Protein AF-A0A6V7I7B5-F1 (afdb_monomer_lite)

Sequence (168 aa):
TMLTEDADHIINFFSKSPLLPCKSATLSQEFPAISNATRYLPEFILEEKCKKCPREKKVKKHKFKYKKRYTLADGAHLALVCPESSMESQVVWRKDSLELKKGTGRSFRKKDKEARVLVDMFSTLYLIDVSSHEEGNYTCFVDDVKMMQVKIRVVSKSRLLTQGNFSN

Foldseek 3Di:
DVVVVVVVVVCVVCVVPVPDDLCDPVCCVPPVPSNVVSVPPDDDDDDDDDPDDDPPPPPPPQDAQAEEEDEAEQQDKDKDDFPPDDQPWDKWKDFVNHTADECDFDDQDPPDPDGQWHQYNSRMIMGGRDDQSPFTWMWMDTNNHGHYIYGYHYDHPVVVVVVVPDDD

pLDDT: mean 84.37, std 14.5, range [36.22, 97.38]

InterPro domains:
  IPR007110 Immunoglobulin-like domain [PS50835] (54-156)
  IPR013151 Immunoglobulin-like beta-sandwich domain [PF00047] (70-143)
  IPR013783 Immunoglobulin-like fold [G3DSA:2.60.40.10] (56-158)
  IPR036179 Immunoglobulin-like domain superfamily [SSF48726] (69-143)

Structure (mmCIF, N/CA/C/O backbone):
data_AF-A0A6V7I7B5-F1
#
_entry.id   AF-A0A6V7I7B5-F1
#
loop_
_atom_site.group_PDB
_atom_site.id
_atom_site.type_symbol
_atom_site.label_atom_id
_atom_site.label_alt_id
_atom_site.label_comp_id
_atom_site.label_asym_id
_atom_site.label_entity_id
_atom_site.label_seq_id
_atom_site.pdbx_PDB_ins_code
_atom_site.Cartn_x
_atom_site.Cartn_y
_atom_site.Cartn_z
_atom_site.occupancy
_atom_site.B_iso_or_equiv
_atom_site.auth_seq_id
_atom_site.auth_comp_id
_atom_site.auth_asym_id
_atom_site.auth_atom_id
_atom_site.pdbx_PDB_model_num
ATOM 1 N N . THR A 1 1 ? -17.867 21.581 68.561 1.00 54.62 1 THR A N 1
ATOM 2 C CA . THR A 1 1 ? -18.874 20.831 67.784 1.00 54.62 1 THR A CA 1
ATOM 3 C C . THR A 1 1 ? -19.317 21.544 66.513 1.00 54.62 1 THR A C 1
ATOM 5 O O . THR A 1 1 ? -19.663 20.840 65.587 1.00 54.62 1 THR A O 1
ATOM 8 N N . MET A 1 2 ? -19.220 22.879 66.380 1.00 49.81 2 MET A N 1
ATOM 9 C CA . MET A 1 2 ? -19.574 23.559 65.110 1.00 49.81 2 MET A CA 1
ATOM 10 C C . MET A 1 2 ? -18.554 23.374 63.964 1.00 49.81 2 MET A C 1
ATOM 12 O O . MET A 1 2 ? -18.945 23.267 62.816 1.00 49.81 2 MET A O 1
ATOM 16 N N . LEU A 1 3 ? -17.250 23.248 64.254 1.00 56.53 3 LEU A N 1
ATOM 17 C CA . LEU A 1 3 ? -16.222 23.069 63.204 1.00 56.53 3 LEU A CA 1
ATOM 18 C C . LEU A 1 3 ? -16.265 21.697 62.503 1.00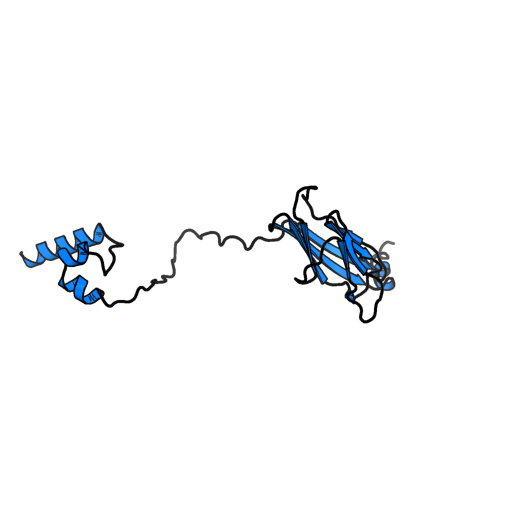 56.53 3 LEU A C 1
ATOM 20 O O . LEU A 1 3 ? -15.682 21.530 61.436 1.00 56.53 3 LEU A O 1
ATOM 24 N N . THR A 1 4 ? -16.901 20.700 63.121 1.00 58.69 4 THR A N 1
ATOM 25 C CA . THR A 1 4 ? -16.978 19.332 62.588 1.00 58.69 4 THR A CA 1
ATOM 26 C C . THR A 1 4 ? -18.136 19.164 61.607 1.00 58.69 4 THR A C 1
ATOM 28 O O . THR A 1 4 ? -17.985 18.458 60.618 1.00 58.69 4 THR A O 1
ATOM 31 N N . GLU A 1 5 ? -19.251 19.868 61.826 1.00 60.81 5 GLU A N 1
ATOM 32 C CA . GLU A 1 5 ? -20.430 19.812 60.947 1.00 60.81 5 GLU A CA 1
ATOM 33 C C . GLU A 1 5 ? -20.145 20.437 59.571 1.00 60.81 5 GLU A C 1
ATOM 35 O O . GLU A 1 5 ? -20.523 19.873 58.542 1.00 60.81 5 GLU A O 1
ATOM 40 N N . ASP A 1 6 ? -19.386 21.537 59.538 1.00 69.69 6 ASP A N 1
ATOM 41 C CA . ASP A 1 6 ? -18.960 22.183 58.291 1.00 69.69 6 ASP A CA 1
ATOM 42 C C . ASP A 1 6 ? -18.021 21.286 57.468 1.00 69.69 6 ASP A C 1
ATOM 44 O O . ASP A 1 6 ? -18.115 21.223 56.239 1.00 69.69 6 ASP A O 1
ATOM 48 N N . ALA A 1 7 ? -17.129 20.548 58.137 1.00 78.25 7 ALA A N 1
ATOM 49 C CA . ALA A 1 7 ? -16.203 19.629 57.481 1.00 78.25 7 ALA A CA 1
ATOM 50 C C . ALA A 1 7 ? -16.936 18.430 56.858 1.00 78.25 7 ALA A C 1
ATOM 52 O O . ALA A 1 7 ? -16.665 18.069 55.709 1.00 78.25 7 ALA A O 1
ATOM 53 N N . ASP A 1 8 ? -17.904 17.858 57.574 1.00 85.19 8 ASP A N 1
ATOM 54 C CA . ASP A 1 8 ? -18.718 16.747 57.078 1.00 85.19 8 ASP A CA 1
ATOM 55 C C . ASP A 1 8 ? -19.587 17.171 55.886 1.00 85.19 8 ASP A C 1
ATOM 57 O O . ASP A 1 8 ? -19.720 16.423 54.911 1.00 85.19 8 ASP A O 1
ATOM 61 N N . HIS A 1 9 ? -20.121 18.398 55.910 1.00 84.25 9 HIS A N 1
ATOM 62 C CA . HIS A 1 9 ? -20.864 18.965 54.786 1.00 84.25 9 HIS A CA 1
ATOM 63 C C . HIS A 1 9 ? -19.990 19.101 53.530 1.00 84.25 9 HIS A C 1
ATOM 65 O O . HIS A 1 9 ? -20.388 18.661 52.447 1.00 84.25 9 HIS A O 1
ATOM 71 N N . ILE A 1 10 ? -18.771 19.634 53.677 1.00 84.00 10 ILE A N 1
ATOM 72 C CA . ILE A 1 10 ? -17.799 19.764 52.582 1.00 84.00 10 ILE A 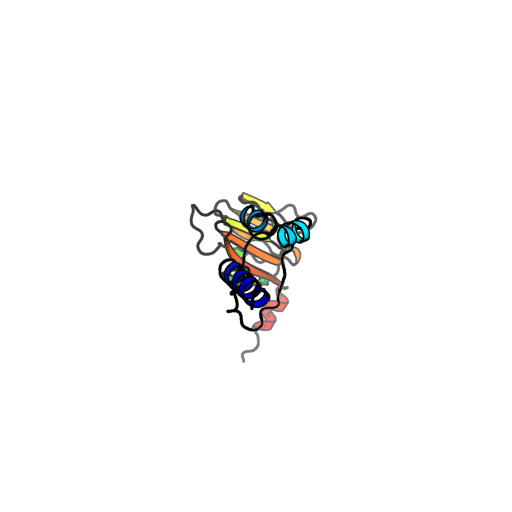CA 1
ATOM 73 C C . ILE A 1 10 ? -17.473 18.387 51.986 1.00 84.00 10 ILE A C 1
ATOM 75 O O . ILE A 1 10 ? -17.545 18.200 50.769 1.00 84.00 10 ILE A O 1
ATOM 79 N N . ILE A 1 11 ? -17.159 17.399 52.829 1.00 86.25 11 ILE A N 1
ATOM 80 C CA . ILE A 1 11 ? -16.808 16.041 52.385 1.00 86.25 11 ILE A CA 1
ATOM 81 C C . ILE A 1 11 ? -17.984 15.388 51.643 1.00 86.25 11 ILE A C 1
ATOM 83 O O . ILE A 1 11 ? -17.810 14.811 50.564 1.00 86.25 11 ILE A O 1
ATOM 87 N N . ASN A 1 12 ? -19.200 15.504 52.178 1.00 87.88 12 ASN A N 1
ATOM 88 C CA . ASN A 1 12 ? -20.397 14.930 51.567 1.00 87.88 12 ASN A CA 1
ATOM 89 C C . ASN A 1 12 ? -20.722 15.580 50.211 1.00 87.88 12 ASN A C 1
ATOM 91 O O . ASN A 1 12 ? -21.076 14.886 49.258 1.00 87.88 12 ASN A O 1
ATOM 95 N N . PHE A 1 13 ? -20.554 16.897 50.086 1.00 89.06 13 PHE A N 1
ATOM 96 C CA . PHE A 1 13 ? -20.794 17.605 48.832 1.00 89.06 13 PHE A CA 1
ATOM 97 C C . PHE A 1 13 ? -19.820 17.174 47.722 1.00 89.06 13 PHE A C 1
ATOM 99 O O . PHE A 1 13 ? -20.252 16.784 46.631 1.00 89.06 13 PHE A O 1
ATOM 106 N N . PHE A 1 14 ? -18.510 17.183 47.996 1.00 88.81 14 PHE A N 1
ATOM 107 C CA . PHE A 1 14 ? -17.501 16.841 46.987 1.00 88.81 14 PHE A CA 1
ATOM 108 C C . PHE A 1 14 ? -17.457 15.342 46.663 1.00 88.81 14 PHE A C 1
ATOM 110 O O . PHE A 1 14 ? -17.188 14.983 45.518 1.00 88.81 14 PHE A O 1
ATOM 117 N N . SER A 1 15 ? -17.797 14.461 47.611 1.00 88.00 15 SER A N 1
ATOM 118 C CA . SER A 1 15 ? -17.902 13.016 47.339 1.00 88.00 15 SER A CA 1
ATOM 119 C C . SER A 1 15 ? -19.023 12.670 46.351 1.00 88.00 15 SER A C 1
ATOM 121 O O . SER A 1 15 ? -18.873 11.746 45.552 1.00 88.00 15 SER A O 1
ATOM 123 N N . LYS A 1 16 ? -20.120 13.437 46.351 1.00 89.44 16 LYS A N 1
ATOM 124 C CA . LYS A 1 16 ? -21.226 13.291 45.389 1.00 89.44 16 LYS A CA 1
ATOM 125 C C . LYS A 1 16 ? -20.947 13.955 44.040 1.00 89.44 16 LYS A C 1
ATOM 127 O O . LYS A 1 16 ? -21.582 13.593 43.053 1.00 89.44 16 LYS A O 1
ATOM 132 N N . SER A 1 17 ? -19.995 14.887 43.990 1.00 85.81 17 SER A N 1
ATOM 133 C CA . SER A 1 17 ? -19.693 15.700 42.804 1.00 85.81 17 SER A CA 1
ATOM 134 C C . SER A 1 17 ? -18.197 15.690 42.440 1.00 85.81 17 SER A C 1
ATOM 136 O O . SER A 1 17 ? -17.583 16.754 42.342 1.00 85.81 17 SER A O 1
ATOM 138 N N . PRO A 1 18 ? -17.583 14.516 42.192 1.00 80.38 18 PRO A N 1
ATOM 139 C CA . PRO A 1 18 ? -16.133 14.396 41.988 1.00 80.38 18 PRO A CA 1
ATOM 140 C C . PRO A 1 18 ? -15.612 15.083 40.714 1.00 80.38 18 PRO A C 1
ATOM 142 O O . PRO A 1 18 ? -14.411 15.289 40.578 1.00 80.38 18 PRO A O 1
ATOM 145 N N . LEU A 1 19 ? -16.499 15.439 39.779 1.00 83.62 19 LEU A N 1
ATOM 146 C CA . LEU A 1 19 ? -16.172 16.111 38.515 1.00 83.62 19 LEU A CA 1
ATOM 147 C C . LEU A 1 19 ? -16.775 17.523 38.429 1.00 83.62 19 LEU A C 1
ATOM 149 O O . LEU A 1 19 ? -17.032 18.022 37.334 1.00 83.62 19 LEU A O 1
ATOM 153 N N . LEU A 1 20 ? -17.051 18.161 39.572 1.00 87.00 20 LEU A N 1
ATOM 154 C CA . LEU A 1 20 ? -17.634 19.501 39.604 1.00 87.00 20 LEU A CA 1
ATOM 155 C C . LEU A 1 20 ? -16.682 20.529 38.956 1.00 87.00 20 LEU A C 1
ATOM 157 O O . LEU A 1 20 ? -15.556 20.699 39.431 1.00 87.00 20 LEU A O 1
ATOM 161 N N . PRO A 1 21 ? -17.107 21.260 37.907 1.00 87.06 21 PRO A N 1
ATOM 162 C CA . PRO A 1 21 ? -16.247 22.251 37.270 1.00 87.06 21 PRO A CA 1
ATOM 163 C C . PRO A 1 21 ? -15.912 23.418 38.208 1.00 87.06 21 PRO A C 1
ATOM 165 O O . PRO A 1 21 ? -16.795 23.963 38.877 1.00 87.06 21 PRO A O 1
ATOM 168 N N . CYS A 1 22 ? -14.660 23.886 38.163 1.00 86.62 22 CYS A N 1
ATOM 169 C CA . CYS A 1 22 ? -14.170 25.032 38.948 1.00 86.62 22 CYS A CA 1
ATOM 170 C C . CYS A 1 22 ? -14.930 26.344 38.655 1.00 86.62 22 CYS A C 1
ATOM 172 O O . CYS A 1 22 ? -14.973 27.247 39.485 1.00 86.62 22 CYS A O 1
ATOM 174 N N . LYS A 1 23 ? -15.559 26.447 37.475 1.00 87.88 23 LYS A N 1
ATOM 175 C CA . LYS A 1 23 ? -16.360 27.604 37.031 1.00 87.88 23 LYS A CA 1
ATOM 176 C C . LYS A 1 23 ? -17.875 27.369 37.129 1.00 87.88 23 LYS A C 1
ATOM 178 O O . LYS A 1 23 ? -18.648 28.112 36.531 1.00 87.88 23 LYS A O 1
ATOM 183 N N . SER A 1 24 ? -18.311 26.313 37.818 1.00 90.19 24 SER A N 1
ATOM 184 C CA . SER A 1 24 ? -19.736 25.991 37.935 1.00 90.19 24 SER A CA 1
ATOM 185 C C . SER A 1 24 ? -20.482 26.981 38.836 1.00 90.19 24 SER A C 1
ATOM 187 O O . SER A 1 24 ? -19.959 27.448 39.849 1.00 90.19 24 SER A O 1
ATOM 189 N N . ALA A 1 25 ? -21.740 27.263 38.484 1.00 91.19 25 ALA A N 1
ATOM 190 C CA . ALA A 1 25 ? -22.623 28.097 39.299 1.00 91.19 25 ALA A CA 1
ATOM 191 C C . ALA A 1 25 ? -22.870 27.479 40.686 1.00 91.19 25 ALA A C 1
ATOM 193 O O . ALA A 1 25 ? -22.871 28.196 41.681 1.00 91.19 25 ALA A O 1
ATOM 194 N N . THR A 1 26 ? -22.990 26.150 40.761 1.00 91.06 26 THR A N 1
ATOM 195 C CA . THR A 1 26 ? -23.192 25.407 42.012 1.00 91.06 26 THR A CA 1
ATOM 196 C C . THR A 1 26 ? -22.028 25.596 42.987 1.00 91.06 26 THR A C 1
ATOM 198 O O . THR A 1 26 ? -22.258 25.898 44.152 1.00 91.06 26 THR A O 1
ATOM 201 N N . LEU A 1 27 ? -20.773 25.508 42.519 1.00 89.94 27 LEU A N 1
ATOM 202 C CA . LEU A 1 27 ? -19.607 25.769 43.373 1.00 89.94 27 LEU A CA 1
ATOM 203 C C . LEU A 1 27 ? -19.572 27.228 43.851 1.00 89.94 27 LEU A C 1
ATOM 205 O O . LEU A 1 27 ? -19.201 27.493 44.989 1.00 89.94 27 LEU A O 1
ATOM 209 N N . SER A 1 28 ? -19.974 28.171 42.993 1.00 90.62 28 SER A N 1
ATOM 210 C CA . SER A 1 28 ? -20.034 29.595 43.341 1.00 90.62 28 SER A CA 1
ATOM 211 C C . SER A 1 28 ? -21.098 29.920 44.389 1.00 90.62 28 SER A C 1
ATOM 213 O O . SER A 1 28 ? -20.920 30.893 45.119 1.00 90.62 28 SER A O 1
ATOM 215 N N . GLN A 1 29 ? -22.196 29.163 44.434 1.00 91.00 29 GLN A N 1
ATOM 216 C CA . GLN A 1 29 ? -23.292 29.365 45.384 1.00 91.00 29 GLN A CA 1
ATOM 217 C C . GLN A 1 29 ? -22.989 28.724 46.740 1.00 91.00 29 GLN A C 1
ATOM 219 O O . GLN A 1 29 ? -23.125 29.384 47.763 1.00 91.00 29 GLN A O 1
ATOM 224 N N . GLU A 1 30 ? -22.528 27.472 46.738 1.00 88.88 30 GLU A N 1
ATOM 225 C CA . GLU A 1 30 ? -22.311 26.689 47.962 1.00 88.88 30 GLU A CA 1
ATOM 226 C C . GLU A 1 30 ? -20.956 26.993 48.627 1.00 88.88 30 GLU A C 1
ATOM 228 O O . GLU A 1 30 ? -20.846 27.028 49.850 1.00 88.88 30 GLU A O 1
ATOM 233 N N . PHE A 1 31 ? -19.907 27.255 47.834 1.00 91.19 31 PHE A N 1
ATOM 234 C CA . PHE A 1 31 ? -18.539 27.455 48.329 1.00 91.19 31 PHE A CA 1
ATOM 235 C C . PHE A 1 31 ? -17.836 28.636 47.631 1.00 91.19 31 PHE A C 1
ATOM 237 O O . PHE A 1 31 ? -16.866 28.445 46.885 1.00 91.19 31 PHE A O 1
ATOM 244 N N . PRO A 1 32 ? -18.261 29.888 47.893 1.00 90.25 32 PRO A N 1
ATOM 245 C CA . PRO A 1 32 ? -17.764 31.073 47.187 1.00 90.25 32 PRO A CA 1
ATOM 246 C C . PRO A 1 32 ? -16.252 31.296 47.349 1.00 90.25 32 PRO A C 1
ATOM 248 O O . PRO A 1 32 ? -15.587 31.739 46.412 1.00 90.25 32 PRO A O 1
ATOM 251 N N . ALA A 1 33 ? -15.679 30.938 48.504 1.00 88.94 33 ALA A N 1
ATOM 252 C CA . ALA A 1 33 ? -14.236 31.023 48.735 1.00 88.94 33 ALA A CA 1
ATOM 253 C C . ALA A 1 33 ? -13.440 30.076 47.814 1.00 88.94 33 ALA A C 1
ATOM 255 O O . ALA A 1 33 ? -12.444 30.485 47.216 1.00 88.94 33 ALA A O 1
ATOM 256 N N . ILE A 1 34 ? -13.911 28.834 47.643 1.00 88.31 34 ILE A N 1
ATOM 257 C CA . ILE A 1 34 ? -13.278 27.825 46.776 1.00 88.31 34 ILE A CA 1
ATOM 258 C C . ILE A 1 34 ? -13.470 28.195 45.303 1.00 88.31 34 ILE A C 1
ATOM 260 O O . ILE A 1 34 ? -12.533 28.103 44.507 1.00 88.31 34 ILE A O 1
ATOM 264 N N . SER A 1 35 ? -14.665 28.666 44.939 1.00 89.88 35 SER A N 1
ATOM 265 C CA . SER A 1 35 ? -14.945 29.144 43.585 1.00 89.88 35 SER A CA 1
ATOM 266 C C . SER A 1 35 ? -14.007 30.287 43.197 1.00 89.88 35 SER A C 1
ATOM 268 O O . SER A 1 35 ? -13.362 30.214 42.156 1.00 89.88 35 SER A O 1
ATOM 270 N N . ASN A 1 36 ? -13.825 31.291 44.061 1.00 90.62 36 ASN A N 1
ATOM 271 C CA . ASN A 1 36 ? -12.909 32.401 43.790 1.00 90.62 36 ASN A CA 1
ATOM 272 C C . ASN A 1 36 ? -11.446 31.954 43.665 1.00 90.62 36 ASN A C 1
ATOM 274 O O . ASN A 1 36 ? -10.742 32.445 42.783 1.00 90.62 36 ASN A O 1
ATOM 278 N N . ALA A 1 37 ? -10.999 31.008 44.495 1.00 90.44 37 ALA A N 1
ATOM 279 C CA . ALA A 1 37 ? -9.637 30.478 44.431 1.00 90.44 37 ALA A CA 1
ATOM 280 C C . ALA A 1 37 ? -9.360 29.690 43.136 1.00 90.44 37 ALA A C 1
ATOM 282 O O . ALA A 1 37 ? -8.249 29.726 42.612 1.00 90.44 37 ALA A O 1
ATOM 283 N N . THR A 1 38 ? -10.367 28.996 42.598 1.00 87.62 38 THR A N 1
ATOM 284 C CA . THR A 1 38 ? -10.218 28.109 41.429 1.00 87.62 38 THR A CA 1
ATOM 285 C C . THR A 1 38 ? -10.661 28.740 40.104 1.00 87.62 38 THR A C 1
ATOM 287 O O . THR A 1 38 ? -10.346 28.214 39.038 1.00 87.62 38 THR A O 1
ATOM 290 N N . ARG A 1 39 ? -11.329 29.902 40.133 1.00 85.06 39 ARG A N 1
ATOM 291 C CA . ARG A 1 39 ? -11.901 30.593 38.960 1.00 85.06 39 ARG A CA 1
ATOM 292 C C . ARG A 1 39 ? -10.898 30.874 37.839 1.00 85.06 39 ARG A C 1
ATOM 294 O O . ARG A 1 39 ? -11.275 30.858 36.666 1.00 85.06 39 ARG A O 1
ATOM 301 N N . TYR A 1 40 ? -9.647 31.148 38.207 1.00 86.50 40 TYR A N 1
ATOM 302 C CA . TYR A 1 40 ? -8.571 31.512 37.281 1.00 86.50 40 TYR A CA 1
ATOM 303 C C . TYR A 1 40 ? -7.665 30.341 36.901 1.00 86.50 40 TYR A C 1
ATOM 305 O O . TYR A 1 40 ? -6.728 30.532 36.127 1.00 86.50 40 TYR A O 1
ATOM 313 N N . LEU A 1 41 ? -7.927 29.136 37.419 1.00 84.81 41 LEU A N 1
ATOM 314 C CA . LEU A 1 41 ? -7.172 27.965 37.001 1.00 84.81 41 LEU A CA 1
ATOM 315 C C . LEU A 1 41 ? -7.496 27.659 35.528 1.00 84.81 41 LEU A C 1
ATOM 317 O O . LEU A 1 41 ? -8.675 27.608 35.153 1.00 84.81 41 LEU A O 1
ATOM 321 N N . PRO A 1 42 ? -6.471 27.492 34.673 1.00 80.56 42 PRO A N 1
ATOM 322 C CA . PRO A 1 42 ? -6.681 27.052 33.304 1.00 80.56 42 PRO A CA 1
ATOM 323 C C . PRO A 1 42 ? -7.242 25.628 33.301 1.00 80.56 42 PRO A C 1
ATOM 325 O O . PRO A 1 42 ? -7.063 24.874 34.256 1.00 80.56 42 PRO A O 1
ATOM 328 N N . GLU A 1 43 ? -7.905 25.242 32.215 1.00 75.38 43 GLU A N 1
ATOM 329 C CA . GLU A 1 43 ? -8.260 23.838 32.024 1.00 75.38 43 GLU A CA 1
ATOM 330 C C . GLU A 1 43 ? -6.972 23.031 31.862 1.00 75.38 43 GLU A C 1
ATOM 332 O O . GLU A 1 43 ? -6.176 23.279 30.956 1.00 75.38 43 GLU A O 1
ATOM 337 N N . PHE A 1 44 ? -6.745 22.088 32.772 1.00 72.31 44 PHE A N 1
ATOM 338 C CA . PHE A 1 44 ? -5.620 21.170 32.707 1.00 72.31 44 PHE A CA 1
ATOM 339 C C . PHE A 1 44 ? -6.128 19.736 32.809 1.00 72.31 44 PHE A C 1
ATOM 341 O O . PHE A 1 44 ? -7.084 19.440 33.525 1.00 72.31 44 PHE A O 1
ATOM 348 N N . ILE A 1 45 ? -5.472 18.840 32.078 1.00 73.19 45 ILE A N 1
ATOM 349 C CA . ILE A 1 45 ? -5.731 17.406 32.143 1.00 73.19 45 ILE A CA 1
ATOM 350 C C . ILE A 1 45 ? -4.639 16.816 33.025 1.00 73.19 45 ILE A C 1
ATOM 352 O O . ILE A 1 45 ? -3.462 16.838 32.667 1.00 73.19 45 ILE A O 1
ATOM 356 N N . LEU A 1 46 ? -5.024 16.323 34.201 1.00 70.31 46 LEU A N 1
ATOM 357 C CA . LEU A 1 46 ? -4.104 15.599 35.065 1.00 70.31 46 LEU A CA 1
ATOM 358 C C . LEU A 1 46 ? -3.876 14.200 34.480 1.00 70.31 46 LEU A C 1
ATOM 360 O O . LEU A 1 46 ? -4.757 13.342 34.522 1.00 70.31 46 LEU A O 1
ATOM 364 N N . GLU A 1 47 ? -2.690 13.969 33.925 1.00 70.50 47 GLU A N 1
ATOM 365 C CA . GLU A 1 47 ? -2.294 12.649 33.440 1.00 70.50 47 GLU A CA 1
ATOM 366 C C . GLU A 1 47 ? -1.687 11.818 34.577 1.00 70.50 47 GLU A C 1
ATOM 368 O O . GLU A 1 47 ? -0.506 11.941 34.910 1.00 70.50 47 GLU A O 1
ATOM 373 N N . GLU A 1 48 ? -2.479 10.922 35.164 1.00 72.75 48 GLU A N 1
ATOM 374 C CA . GLU A 1 48 ? -1.964 9.950 36.127 1.00 72.75 48 GLU A CA 1
ATOM 375 C C . GLU A 1 48 ? -1.591 8.623 35.456 1.00 72.75 48 GLU A C 1
ATOM 377 O O . GLU A 1 48 ? -2.347 8.031 34.680 1.00 72.75 48 GLU A O 1
ATOM 382 N N . LYS A 1 49 ? -0.412 8.089 35.803 1.00 69.31 49 LYS A N 1
ATOM 383 C CA . LYS A 1 49 ? -0.014 6.741 35.379 1.00 69.31 49 LYS A CA 1
ATOM 384 C C . LYS A 1 49 ? -0.861 5.704 36.112 1.00 69.31 49 LYS A C 1
ATOM 386 O O . LYS A 1 49 ? -0.549 5.317 37.239 1.00 69.31 49 LYS A O 1
ATOM 391 N N . CYS A 1 50 ? -1.895 5.197 35.450 1.00 69.19 50 CYS A N 1
ATOM 392 C CA . CYS A 1 50 ? -2.733 4.162 36.033 1.00 69.19 50 CYS A CA 1
ATOM 393 C C . CYS A 1 50 ? -1.978 2.829 36.197 1.00 69.19 50 CYS A C 1
ATOM 395 O O . CYS A 1 50 ? -1.622 2.168 35.220 1.00 69.19 50 CYS A O 1
ATOM 397 N N . LYS A 1 51 ? -1.750 2.406 37.448 1.00 73.25 51 LYS A N 1
ATOM 398 C CA . LYS A 1 51 ? -0.992 1.182 37.777 1.00 73.25 51 LYS A CA 1
ATOM 399 C C . LYS A 1 51 ? -1.785 -0.119 37.564 1.00 73.25 51 LYS A C 1
ATOM 401 O O . LYS A 1 51 ? -1.171 -1.164 37.366 1.00 73.25 51 LYS A O 1
ATOM 406 N N . LYS A 1 52 ? -3.126 -0.074 37.615 1.00 71.44 52 LYS A N 1
ATOM 407 C CA . LYS A 1 52 ? -4.024 -1.251 37.541 1.00 71.44 52 LYS A CA 1
ATOM 408 C C . LYS A 1 52 ? -5.262 -1.044 36.652 1.00 71.44 52 LYS A C 1
ATOM 410 O O . LYS A 1 52 ? -6.270 -1.716 36.842 1.00 71.44 52 LYS A O 1
ATOM 415 N N . CYS A 1 53 ? -5.213 -0.131 35.686 1.00 65.31 53 CYS A N 1
ATOM 416 C CA . CYS A 1 53 ? -6.318 -0.005 34.738 1.00 65.31 53 CYS A CA 1
ATOM 417 C C . CYS A 1 53 ? -6.383 -1.256 33.854 1.00 65.31 53 CYS A C 1
ATOM 419 O O . CYS A 1 53 ? -5.326 -1.788 33.479 1.00 65.31 53 CYS A O 1
ATOM 421 N N . PRO A 1 54 ? -7.589 -1.716 33.469 1.00 64.81 54 PRO A N 1
ATOM 422 C CA . PRO A 1 54 ? -7.727 -2.612 32.336 1.00 64.81 54 PRO A CA 1
ATOM 423 C C . PRO A 1 54 ? -6.940 -1.989 31.192 1.00 64.81 54 PRO A C 1
ATOM 425 O O . PRO A 1 54 ? -7.116 -0.811 30.886 1.00 64.81 54 PRO A O 1
ATOM 428 N N . A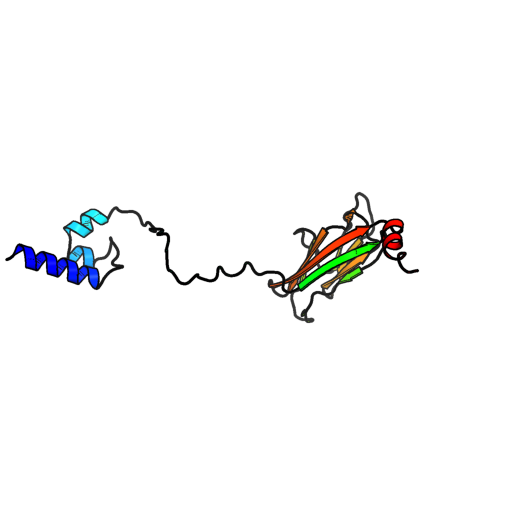RG A 1 55 ? -6.011 -2.745 30.603 1.00 61.16 55 ARG A N 1
ATOM 429 C CA . ARG A 1 55 ? -5.307 -2.264 29.418 1.00 61.16 55 ARG A CA 1
ATOM 430 C C . ARG A 1 55 ? -6.379 -1.984 28.377 1.00 61.16 55 ARG A C 1
ATOM 432 O O . ARG A 1 55 ? -6.893 -2.934 27.784 1.00 61.16 55 ARG A O 1
ATOM 439 N N . GLU A 1 56 ? -6.694 -0.712 28.135 1.00 58.31 56 GLU A N 1
ATOM 440 C CA . GLU A 1 56 ? -7.305 -0.339 26.874 1.00 58.31 56 GLU A CA 1
ATOM 441 C C . GLU A 1 56 ? -6.405 -0.952 25.815 1.00 58.31 56 GLU A C 1
ATOM 443 O O . GLU A 1 56 ? -5.193 -0.696 25.749 1.00 58.31 56 GLU A O 1
ATOM 448 N N . LYS A 1 57 ? -6.967 -1.894 25.059 1.00 56.78 57 LYS A N 1
ATOM 449 C CA . LYS A 1 57 ? -6.270 -2.460 23.921 1.00 56.78 57 LYS A CA 1
ATOM 450 C C . LYS A 1 57 ? -6.020 -1.261 23.026 1.00 56.78 57 LYS A C 1
ATOM 452 O O . LYS A 1 57 ? -6.953 -0.833 22.357 1.00 56.78 57 LYS A O 1
ATOM 457 N N . LYS A 1 58 ? -4.793 -0.715 23.036 1.00 53.81 58 LYS A N 1
ATOM 458 C CA . LYS A 1 58 ? -4.349 0.267 22.042 1.00 53.81 58 LYS A CA 1
ATOM 459 C C . LYS A 1 58 ? -4.908 -0.229 20.724 1.00 53.81 58 LYS A C 1
ATOM 461 O O . LYS A 1 58 ? -4.551 -1.352 20.346 1.00 53.81 58 LYS A O 1
ATOM 466 N N . VAL A 1 59 ? -5.830 0.524 20.114 1.00 52.25 59 VAL A N 1
ATOM 467 C CA . VAL A 1 59 ? -6.433 0.152 18.832 1.00 52.25 59 VAL A CA 1
ATOM 468 C C . VAL A 1 59 ? -5.255 -0.236 17.961 1.00 52.25 59 VAL A C 1
ATOM 470 O O . VAL A 1 59 ? -4.353 0.576 17.734 1.00 52.25 59 VAL A O 1
ATOM 473 N N . LYS A 1 60 ? -5.140 -1.535 17.650 1.00 54.78 60 LYS A N 1
ATOM 474 C CA . LYS A 1 60 ? -3.965 -2.055 16.952 1.00 54.78 60 LYS A CA 1
ATOM 475 C C . LYS A 1 60 ? -3.888 -1.210 15.692 1.00 54.78 60 LYS A C 1
ATOM 477 O O . LYS A 1 60 ? -4.810 -1.326 14.895 1.00 54.78 60 LYS A O 1
ATOM 482 N N . LYS A 1 61 ? -2.848 -0.372 15.524 1.00 55.97 61 LYS A N 1
ATOM 483 C CA . LYS A 1 61 ? -2.569 0.328 14.254 1.00 55.97 61 LYS A CA 1
ATOM 484 C C . LYS A 1 61 ? -2.876 -0.678 13.153 1.00 55.97 61 LYS A C 1
ATOM 486 O O . LYS A 1 61 ? -2.160 -1.682 13.112 1.00 55.97 61 LYS A O 1
ATOM 491 N N . HIS A 1 62 ? -3.971 -0.480 12.403 1.00 67.81 62 HIS A N 1
ATOM 492 C CA . HIS A 1 62 ? -4.560 -1.531 11.568 1.00 67.81 62 HIS A CA 1
ATOM 493 C C . HIS A 1 62 ? -3.440 -2.177 10.752 1.00 67.81 62 HIS A C 1
ATOM 495 O O . HIS A 1 62 ? -2.807 -1.527 9.915 1.00 67.81 62 HIS A O 1
ATOM 501 N N . LYS A 1 63 ? -3.083 -3.413 11.116 1.00 86.25 63 LYS A N 1
ATOM 502 C CA . LYS A 1 63 ? -2.057 -4.171 10.405 1.00 86.25 63 LYS A CA 1
ATOM 503 C C . LYS A 1 63 ? -2.683 -4.585 9.079 1.00 86.25 63 LYS A C 1
ATOM 505 O O . LYS A 1 63 ? -3.872 -4.877 9.050 1.00 86.25 63 LYS A O 1
ATOM 510 N N . PHE A 1 64 ? -1.884 -4.631 8.017 1.00 90.81 64 PHE A N 1
ATOM 511 C CA . PHE A 1 64 ? -2.347 -5.200 6.752 1.00 90.81 64 PHE A CA 1
ATOM 512 C C . PHE A 1 64 ? -2.878 -6.617 6.982 1.00 90.81 64 PHE A C 1
ATOM 514 O O . PHE A 1 64 ? -2.185 -7.418 7.623 1.00 90.81 64 PHE A O 1
ATOM 521 N N . LYS A 1 65 ? -4.089 -6.889 6.484 1.00 92.56 65 LYS A N 1
ATOM 522 C CA . LYS A 1 65 ? -4.772 -8.185 6.613 1.00 92.56 65 LYS A CA 1
ATOM 523 C C . LYS A 1 65 ? -3.950 -9.307 5.973 1.00 92.56 65 LYS A C 1
ATOM 525 O O . LYS A 1 65 ? -3.771 -10.363 6.572 1.00 92.56 65 LYS A O 1
ATOM 530 N N . TYR A 1 66 ? -3.347 -9.020 4.823 1.00 94.31 66 TYR A N 1
ATOM 531 C CA . TYR A 1 66 ? -2.490 -9.925 4.068 1.00 94.31 66 TYR A CA 1
ATOM 532 C C . TYR A 1 66 ? -1.065 -9.395 3.960 1.00 94.31 66 TYR A C 1
ATOM 534 O O . TYR A 1 66 ? -0.825 -8.200 3.769 1.00 94.31 66 TYR A O 1
ATOM 542 N N . LYS A 1 67 ? -0.094 -10.307 4.036 1.00 95.50 67 LYS A N 1
ATOM 543 C CA . LYS A 1 67 ? 1.322 -10.008 3.817 1.00 95.50 67 LYS A CA 1
ATOM 544 C C . LYS A 1 67 ? 1.933 -11.044 2.890 1.00 95.50 67 LYS A C 1
ATOM 546 O O . LYS A 1 67 ? 1.917 -12.228 3.208 1.00 95.50 67 LYS A O 1
ATOM 551 N N . LYS A 1 68 ? 2.496 -10.599 1.770 1.00 94.62 68 LYS A N 1
ATOM 552 C CA . LYS A 1 68 ? 3.182 -11.449 0.791 1.00 94.62 68 LYS A CA 1
ATOM 553 C C . LYS A 1 68 ? 4.611 -10.964 0.565 1.00 94.62 68 LYS A C 1
ATOM 555 O O . LYS A 1 68 ? 4.945 -9.801 0.808 1.00 94.62 68 LYS A O 1
ATOM 560 N N . ARG A 1 69 ? 5.468 -11.864 0.094 1.00 95.81 69 ARG A N 1
ATOM 561 C CA . ARG A 1 69 ? 6.822 -11.543 -0.353 1.00 95.81 69 ARG A CA 1
ATOM 562 C C . ARG A 1 69 ? 7.072 -12.257 -1.670 1.00 95.81 69 ARG A C 1
ATOM 564 O O . ARG A 1 69 ? 6.852 -13.459 -1.742 1.00 95.81 69 ARG A O 1
ATOM 571 N N . TYR A 1 70 ? 7.546 -11.517 -2.661 1.00 94.88 70 TYR A N 1
ATOM 572 C CA . TYR A 1 70 ? 7.956 -12.068 -3.945 1.00 94.88 70 TYR A CA 1
ATOM 573 C C . TYR A 1 70 ? 9.441 -11.815 -4.148 1.00 94.88 70 TYR A C 1
ATOM 575 O O . TYR A 1 70 ? 9.932 -10.708 -3.913 1.00 94.88 70 TYR A O 1
ATOM 583 N N . THR A 1 71 ? 10.130 -12.860 -4.583 1.00 94.00 71 THR A N 1
ATOM 584 C CA . THR A 1 71 ? 11.490 -12.784 -5.100 1.00 94.00 71 THR A CA 1
ATOM 585 C C . THR A 1 71 ? 11.386 -13.059 -6.591 1.00 94.00 71 THR A C 1
ATOM 587 O O . THR A 1 71 ? 11.011 -14.161 -6.981 1.00 94.00 71 THR A O 1
ATOM 590 N N . LEU A 1 72 ? 11.636 -12.045 -7.408 1.00 93.88 72 LEU A N 1
ATOM 591 C CA . LEU A 1 72 ? 11.476 -12.095 -8.855 1.00 93.88 72 LEU A CA 1
ATOM 592 C C . LEU A 1 72 ? 12.841 -12.118 -9.535 1.00 93.88 72 LEU A C 1
ATOM 594 O O . LEU A 1 72 ? 13.792 -11.504 -9.053 1.00 93.88 72 LEU A O 1
ATOM 598 N N . ALA A 1 73 ? 12.928 -12.818 -10.660 1.00 93.75 73 ALA A N 1
ATOM 599 C CA . ALA A 1 73 ? 14.082 -12.698 -11.535 1.00 93.75 73 ALA A CA 1
ATOM 600 C C . ALA A 1 73 ? 14.087 -11.317 -12.200 1.00 93.75 73 ALA A C 1
ATOM 602 O O . ALA A 1 73 ? 13.025 -10.774 -12.500 1.00 93.75 73 ALA A O 1
ATOM 603 N N . ASP A 1 74 ? 15.271 -10.787 -12.482 1.00 93.94 74 ASP A N 1
ATOM 604 C CA . ASP A 1 74 ? 15.412 -9.641 -13.377 1.00 93.94 74 ASP A CA 1
ATOM 605 C C . ASP A 1 74 ? 14.754 -9.945 -14.741 1.00 93.94 74 ASP A C 1
ATOM 607 O O . ASP A 1 74 ? 14.925 -11.036 -15.304 1.00 93.94 74 ASP A O 1
ATOM 611 N N . GLY A 1 75 ? 13.923 -9.018 -15.209 1.00 92.75 75 GLY A N 1
ATOM 612 C CA . GLY A 1 75 ? 13.068 -9.130 -16.388 1.00 92.75 75 GLY A CA 1
ATOM 613 C C . GLY A 1 75 ? 11.783 -9.948 -16.210 1.00 92.75 75 GLY A C 1
ATOM 614 O O . GLY A 1 75 ? 11.095 -10.220 -17.189 1.00 92.75 75 GLY A O 1
ATOM 615 N N . ALA A 1 76 ? 11.432 -10.380 -14.995 1.00 94.56 76 ALA A N 1
ATOM 616 C CA . ALA A 1 76 ? 10.181 -11.105 -14.758 1.00 94.56 76 ALA A CA 1
ATOM 617 C C . ALA A 1 76 ? 8.941 -10.195 -14.825 1.00 94.56 76 ALA A C 1
ATOM 619 O O . ALA A 1 76 ? 9.022 -8.974 -14.688 1.00 94.56 76 ALA A O 1
ATOM 620 N N . HIS A 1 77 ? 7.771 -10.820 -14.958 1.00 95.81 77 HIS A N 1
ATOM 621 C CA . HIS A 1 77 ? 6.473 -10.152 -14.903 1.00 95.81 77 HIS A CA 1
ATOM 622 C C . HIS A 1 77 ? 5.667 -10.668 -13.711 1.00 95.81 77 HIS A C 1
ATOM 624 O O . HIS A 1 77 ? 5.757 -11.843 -13.350 1.00 95.81 77 HIS A O 1
ATOM 630 N N . LEU A 1 78 ? 4.868 -9.801 -13.097 1.00 96.31 78 LEU A N 1
ATOM 631 C CA . LEU A 1 78 ? 3.989 -10.163 -11.991 1.00 96.31 78 LEU A CA 1
ATOM 632 C C . LEU A 1 78 ? 2.691 -9.357 -12.061 1.00 96.31 78 LEU A C 1
ATOM 634 O O . LEU A 1 78 ? 2.726 -8.137 -12.188 1.00 96.31 78 LEU A O 1
ATOM 638 N N . ALA A 1 79 ? 1.559 -10.040 -11.913 1.00 96.88 79 ALA A N 1
ATOM 639 C CA . ALA A 1 79 ? 0.246 -9.425 -11.755 1.00 96.88 79 ALA A CA 1
ATOM 640 C C . ALA A 1 79 ? -0.283 -9.681 -10.337 1.00 96.88 79 ALA A C 1
ATOM 642 O O . ALA A 1 79 ? -0.167 -10.790 -9.809 1.00 96.88 79 ALA A O 1
ATOM 643 N N . LEU A 1 80 ? -0.851 -8.656 -9.707 1.00 96.25 80 LEU A N 1
ATOM 644 C CA . LEU A 1 80 ? -1.375 -8.709 -8.346 1.00 96.25 80 LEU A CA 1
ATOM 645 C C . LEU A 1 80 ? -2.763 -8.077 -8.278 1.00 96.25 80 LEU A C 1
ATOM 647 O O . LEU A 1 80 ? -2.941 -6.894 -8.560 1.00 96.25 80 LEU A O 1
ATOM 651 N N . VAL A 1 81 ? -3.722 -8.866 -7.805 1.00 95.19 81 VAL A N 1
ATOM 652 C CA . VAL A 1 81 ? -5.071 -8.409 -7.459 1.00 95.19 81 VAL A CA 1
ATOM 653 C C . VAL A 1 81 ? -5.139 -8.177 -5.950 1.00 95.19 81 VAL A C 1
ATOM 655 O O . VAL A 1 81 ? -4.560 -8.943 -5.169 1.00 95.19 81 VAL A O 1
ATOM 658 N N . CYS A 1 82 ? -5.809 -7.104 -5.529 1.00 94.62 82 CYS A N 1
ATOM 659 C CA . CYS A 1 82 ? -6.020 -6.847 -4.110 1.00 94.62 82 CYS A CA 1
ATOM 660 C C . CYS A 1 82 ? -7.054 -7.851 -3.555 1.00 94.62 82 CYS A C 1
ATOM 662 O O . CYS A 1 82 ? -8.093 -8.050 -4.174 1.00 94.62 82 CYS A O 1
ATOM 664 N N . PRO A 1 83 ? -6.793 -8.534 -2.429 1.00 94.00 83 PRO A N 1
ATOM 665 C CA . PRO A 1 83 ? -7.735 -9.509 -1.883 1.00 94.00 83 PRO A CA 1
ATOM 666 C C . PRO A 1 83 ? -9.057 -8.860 -1.471 1.00 94.00 83 PRO A C 1
ATOM 668 O O . PRO A 1 83 ? -9.050 -7.743 -0.959 1.00 94.00 83 PRO A O 1
ATOM 671 N N . GLU A 1 84 ? -10.157 -9.603 -1.626 1.00 91.19 84 GLU A N 1
ATOM 672 C CA . GLU A 1 84 ? -11.512 -9.195 -1.211 1.00 91.19 84 GLU A CA 1
ATOM 673 C C . GLU A 1 84 ? -12.009 -7.886 -1.848 1.00 91.19 84 GLU A C 1
ATOM 675 O O . GLU A 1 84 ? -12.923 -7.255 -1.329 1.00 91.19 84 GLU A O 1
ATOM 680 N N . SER A 1 85 ? -11.433 -7.475 -2.981 1.00 90.12 85 SER A N 1
ATOM 681 C CA . SER A 1 85 ? -11.999 -6.401 -3.794 1.00 90.12 85 SER A CA 1
ATOM 682 C C . SER A 1 85 ? -13.129 -6.926 -4.678 1.00 90.12 85 SER A C 1
ATOM 684 O O . SER A 1 85 ? -12.963 -7.960 -5.332 1.00 90.12 85 SER A O 1
ATOM 686 N N . SER A 1 86 ? -14.235 -6.189 -4.755 1.00 87.94 86 SER A N 1
ATOM 687 C CA . SER A 1 86 ? -15.289 -6.382 -5.757 1.00 87.94 86 SER A CA 1
ATOM 688 C C . SER A 1 86 ? -15.166 -5.352 -6.893 1.00 87.94 86 SER A C 1
ATOM 690 O O . SER A 1 86 ? -14.284 -4.493 -6.871 1.00 87.94 86 SER A O 1
ATOM 692 N N . MET A 1 87 ? -16.057 -5.420 -7.891 1.00 82.25 87 MET A N 1
ATOM 693 C CA . MET A 1 87 ? -16.138 -4.412 -8.965 1.00 82.25 87 MET A CA 1
ATOM 694 C C . MET A 1 87 ? -16.558 -3.021 -8.457 1.00 82.25 87 MET A C 1
ATOM 696 O O . MET A 1 87 ? -16.270 -2.021 -9.110 1.00 82.25 87 MET A O 1
ATOM 700 N N . GLU A 1 88 ? -17.229 -2.958 -7.305 1.00 86.56 88 GLU A N 1
ATOM 701 C CA . GLU A 1 88 ? -17.738 -1.722 -6.694 1.00 86.56 88 GLU A CA 1
ATOM 702 C C . GLU A 1 88 ? -16.741 -1.109 -5.701 1.00 86.56 88 GLU A C 1
ATOM 704 O O . GLU A 1 88 ? -16.820 0.076 -5.385 1.00 86.56 88 GLU A O 1
ATOM 709 N N . SER A 1 89 ? -15.782 -1.906 -5.224 1.00 89.88 89 SER A N 1
ATOM 710 C CA . SER A 1 89 ? -14.781 -1.489 -4.247 1.00 89.88 89 SER A CA 1
ATOM 711 C C . SER A 1 89 ? -13.820 -0.423 -4.783 1.00 89.88 89 SER A C 1
ATOM 713 O O . SER A 1 89 ? -13.247 -0.549 -5.873 1.00 89.88 89 SER A O 1
ATOM 715 N N . GLN A 1 90 ? -13.506 0.575 -3.955 1.00 92.31 90 GLN A N 1
ATOM 716 C CA . GLN A 1 90 ? -12.451 1.538 -4.244 1.00 92.31 90 GLN A CA 1
ATOM 717 C C . GLN A 1 90 ? -11.087 0.962 -3.847 1.00 92.31 90 GLN A C 1
ATOM 719 O O . GLN A 1 90 ? -10.664 1.011 -2.691 1.00 92.31 90 GLN A O 1
ATOM 724 N N . VAL A 1 91 ? -10.366 0.435 -4.836 1.00 95.31 91 VAL A N 1
ATOM 725 C CA . VAL A 1 91 ? -9.025 -0.130 -4.635 1.00 95.31 91 VAL A CA 1
ATOM 726 C C . VAL A 1 91 ? -7.940 0.905 -4.934 1.00 95.31 91 VAL A C 1
ATOM 728 O O . VAL A 1 91 ? -7.891 1.461 -6.031 1.00 95.31 91 VAL A O 1
ATOM 731 N N . VAL A 1 92 ? -7.019 1.106 -3.989 1.00 95.81 92 VAL A N 1
ATOM 732 C CA . VAL A 1 92 ? -5.866 2.009 -4.132 1.00 95.81 92 VAL A CA 1
ATOM 733 C C . VAL A 1 92 ? -4.566 1.240 -3.950 1.00 95.81 92 VAL A C 1
ATOM 735 O O . VAL A 1 92 ? -4.356 0.583 -2.929 1.00 95.81 92 VAL A O 1
ATOM 738 N N . TRP A 1 93 ? -3.660 1.369 -4.918 1.00 97.00 93 TRP A N 1
ATOM 739 C CA . TRP A 1 93 ? -2.314 0.805 -4.854 1.00 97.00 93 TRP A CA 1
ATOM 740 C C . TRP A 1 93 ? -1.275 1.870 -4.531 1.00 97.00 93 TRP A C 1
ATOM 742 O O . TRP A 1 93 ? -1.321 2.990 -5.038 1.00 97.00 93 TRP A O 1
ATOM 752 N N . ARG A 1 94 ? -0.287 1.505 -3.714 1.00 96.75 94 ARG A N 1
ATOM 753 C CA . ARG A 1 94 ? 0.858 2.360 -3.394 1.00 96.75 94 ARG A CA 1
ATOM 754 C C . ARG A 1 94 ? 2.161 1.578 -3.432 1.00 96.75 94 ARG A C 1
ATOM 756 O O . ARG A 1 94 ? 2.203 0.465 -2.914 1.00 96.75 94 ARG A O 1
ATOM 763 N N . LYS A 1 95 ? 3.226 2.181 -3.959 1.00 95.44 95 LYS A N 1
ATOM 764 C CA . LYS A 1 95 ? 4.613 1.705 -3.837 1.00 95.44 95 LYS A CA 1
ATOM 765 C C . LYS A 1 95 ? 5.370 2.649 -2.915 1.00 95.44 95 LYS A C 1
ATOM 767 O O . LYS A 1 95 ? 5.471 3.830 -3.217 1.00 95.44 95 LYS A O 1
ATOM 772 N N . ASP A 1 96 ? 5.894 2.155 -1.799 1.00 93.25 96 ASP A N 1
ATOM 773 C CA . ASP A 1 96 ? 6.693 2.955 -0.857 1.00 93.25 96 ASP A CA 1
ATOM 774 C C . ASP A 1 96 ? 5.996 4.272 -0.444 1.00 93.25 96 ASP A C 1
ATOM 776 O O . ASP A 1 96 ? 6.622 5.311 -0.268 1.00 93.25 96 ASP A O 1
ATOM 780 N N . SER A 1 97 ? 4.671 4.210 -0.262 1.00 90.56 97 SER A N 1
ATOM 781 C CA . SER A 1 97 ? 3.756 5.335 0.030 1.00 90.56 97 SER A CA 1
ATOM 782 C C . SER A 1 97 ? 3.364 6.224 -1.155 1.00 90.56 97 SER A C 1
ATOM 784 O O . SER A 1 97 ? 2.415 6.992 -1.022 1.00 90.56 97 SER A O 1
ATOM 786 N N . LEU A 1 98 ? 4.008 6.098 -2.315 1.00 94.31 98 LEU A N 1
ATOM 787 C CA . LEU A 1 98 ? 3.586 6.771 -3.541 1.00 94.31 98 LEU A CA 1
ATOM 788 C C . LEU A 1 98 ? 2.359 6.072 -4.129 1.00 94.31 98 LEU A C 1
ATOM 790 O O . LEU A 1 98 ? 2.404 4.878 -4.423 1.00 94.31 98 LEU A O 1
ATOM 794 N N . GLU A 1 99 ? 1.292 6.828 -4.352 1.00 94.88 99 GLU A N 1
ATOM 795 C CA . GLU A 1 99 ? 0.076 6.319 -4.978 1.00 94.88 99 GLU A CA 1
ATOM 796 C C . GLU A 1 99 ? 0.256 6.051 -6.475 1.00 94.88 99 GLU A C 1
ATOM 798 O O . GLU A 1 99 ? 0.789 6.876 -7.223 1.00 94.88 99 GLU A O 1
ATOM 803 N N . LEU A 1 100 ? -0.190 4.870 -6.901 1.00 94.62 100 LEU A N 1
ATOM 804 C CA . LEU A 1 100 ? -0.204 4.438 -8.290 1.00 94.62 100 LEU A CA 1
ATOM 805 C C . LEU A 1 100 ? -1.613 4.660 -8.836 1.00 94.62 100 LEU A C 1
ATOM 807 O O . LEU A 1 100 ? -2.559 3.995 -8.411 1.00 94.62 100 LEU A O 1
ATOM 811 N N . LYS A 1 101 ? -1.759 5.616 -9.757 1.00 92.25 101 LYS A N 1
ATOM 812 C CA . LYS A 1 101 ? -3.072 5.981 -10.294 1.00 92.25 101 LYS A CA 1
ATOM 813 C C . LYS A 1 101 ? -3.617 4.872 -11.192 1.00 92.25 101 LYS A C 1
ATOM 815 O O . LYS A 1 101 ? -2.917 4.353 -12.063 1.00 92.25 101 LYS A O 1
ATOM 820 N N . LYS A 1 102 ? -4.894 4.559 -10.999 1.00 92.31 102 LYS A N 1
ATOM 821 C CA . LYS A 1 102 ? -5.652 3.618 -11.824 1.00 92.31 102 LYS A CA 1
ATOM 822 C C . LYS A 1 102 ? -5.682 4.073 -13.289 1.00 92.31 102 LYS A C 1
ATOM 824 O O . LYS A 1 102 ? -5.802 5.266 -13.555 1.00 92.31 102 LYS A O 1
ATOM 829 N N . GLY A 1 103 ? -5.546 3.134 -14.222 1.00 89.50 103 GLY A N 1
ATOM 830 C CA . GLY A 1 103 ? -5.469 3.398 -15.661 1.00 89.50 103 GLY A CA 1
ATOM 831 C C . GLY A 1 103 ? -4.158 4.043 -16.120 1.00 89.50 103 GLY A C 1
ATOM 832 O O . GLY A 1 103 ? -4.054 4.449 -17.274 1.00 89.50 103 GLY A O 1
ATOM 833 N N . THR A 1 104 ? -3.156 4.165 -15.242 1.00 88.31 104 THR A N 1
ATOM 834 C CA . THR A 1 104 ? -1.870 4.784 -15.585 1.00 88.31 104 THR A CA 1
ATOM 835 C C . THR A 1 104 ? -0.711 3.819 -15.397 1.00 88.31 104 THR A C 1
AT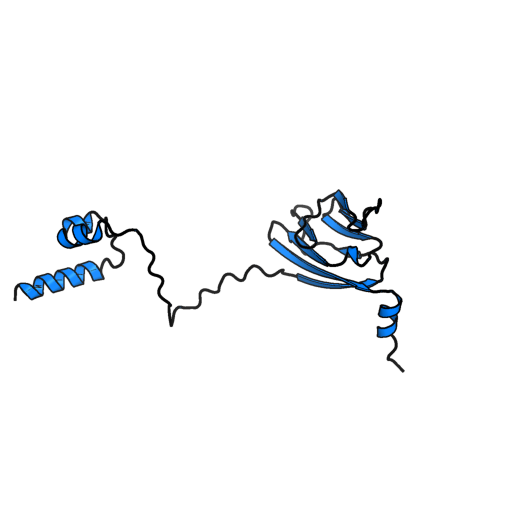OM 837 O O . THR A 1 104 ? -0.750 2.910 -14.564 1.00 88.31 104 THR A O 1
ATOM 840 N N . GLY A 1 105 ? 0.335 4.048 -16.186 1.00 90.12 105 GLY A N 1
ATOM 841 C CA . GLY A 1 105 ? 1.606 3.353 -16.094 1.00 90.12 105 GLY A CA 1
ATOM 842 C C . GLY A 1 105 ? 2.744 4.313 -15.758 1.00 90.12 105 GLY A C 1
ATOM 843 O O . GLY A 1 105 ? 2.722 5.487 -16.127 1.00 90.12 105 GLY A O 1
ATOM 844 N N . ARG A 1 106 ? 3.753 3.813 -15.049 1.00 91.94 106 ARG A N 1
ATOM 845 C CA . ARG A 1 106 ? 4.958 4.545 -14.665 1.00 91.94 106 ARG A CA 1
ATOM 846 C C . ARG A 1 106 ? 6.171 3.622 -14.700 1.00 91.94 106 ARG A C 1
ATOM 848 O O . ARG A 1 106 ? 6.080 2.453 -14.338 1.00 91.94 106 ARG A O 1
ATOM 855 N N . SER A 1 107 ? 7.323 4.169 -15.074 1.00 92.00 107 SER A N 1
ATOM 856 C CA . SER A 1 107 ? 8.620 3.539 -14.819 1.00 92.00 107 SER A CA 1
ATOM 857 C C . SER A 1 107 ? 9.341 4.230 -13.666 1.00 92.00 107 SER A C 1
ATOM 859 O O . SER A 1 107 ? 9.235 5.449 -13.485 1.00 92.00 107 SER A O 1
ATOM 861 N N . PHE A 1 108 ? 10.061 3.444 -12.867 1.00 90.44 108 PHE A N 1
ATOM 862 C CA . PHE A 1 108 ? 10.952 3.946 -11.818 1.00 90.44 108 PHE A CA 1
ATOM 863 C C 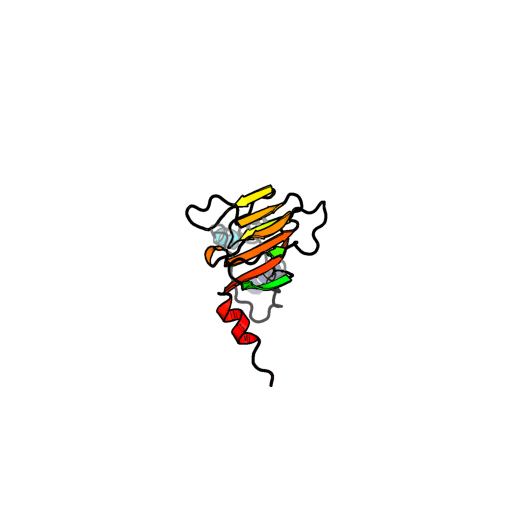. PHE A 1 108 ? 12.403 4.059 -12.298 1.00 90.44 108 PHE A C 1
ATOM 865 O O . PHE A 1 108 ? 13.254 4.601 -11.590 1.00 90.44 108 PHE A O 1
ATOM 872 N N . ARG A 1 109 ? 12.683 3.605 -13.522 1.00 90.75 109 ARG A N 1
ATOM 873 C CA . ARG A 1 109 ? 13.980 3.731 -14.180 1.00 90.75 109 ARG A CA 1
ATOM 874 C C . ARG A 1 109 ? 14.147 5.131 -14.754 1.00 90.75 109 ARG A C 1
ATOM 876 O O . ARG A 1 109 ? 13.217 5.732 -15.291 1.00 90.75 109 ARG A O 1
ATOM 883 N N . LYS A 1 110 ? 15.366 5.664 -14.681 1.00 83.75 110 LYS A N 1
ATOM 884 C CA . LYS A 1 110 ? 15.687 6.944 -15.324 1.00 83.75 110 LYS A CA 1
ATOM 885 C C . LYS A 1 110 ? 15.670 6.758 -16.846 1.00 83.75 110 LYS A C 1
ATOM 887 O O . LYS A 1 110 ? 16.349 5.871 -17.345 1.00 83.75 110 LYS A O 1
ATOM 892 N N . LYS A 1 111 ? 14.965 7.640 -17.568 1.00 81.50 111 LYS A N 1
ATOM 893 C CA . LYS A 1 111 ? 14.886 7.683 -19.049 1.00 81.50 111 LYS A CA 1
ATOM 894 C C . LYS A 1 111 ? 14.210 6.478 -19.723 1.00 81.50 111 LYS A C 1
ATOM 896 O O . LYS A 1 111 ? 14.348 6.312 -20.932 1.00 81.50 111 LYS A O 1
ATOM 901 N N . ASP A 1 112 ? 13.469 5.669 -18.978 1.00 84.62 112 ASP A N 1
ATOM 902 C CA . ASP A 1 112 ? 12.679 4.586 -19.559 1.00 84.62 112 ASP A CA 1
ATOM 903 C C . ASP A 1 112 ? 11.363 5.137 -20.115 1.00 84.62 112 ASP A C 1
ATOM 905 O O . ASP A 1 112 ? 10.629 5.843 -19.419 1.00 84.62 112 ASP A O 1
ATOM 909 N N . LYS A 1 113 ? 11.111 4.865 -21.396 1.00 82.25 113 LYS A N 1
ATOM 910 C CA . LYS A 1 113 ? 9.920 5.341 -22.109 1.00 82.25 113 LYS A CA 1
ATOM 911 C C . LYS A 1 113 ? 8.720 4.416 -21.905 1.00 82.25 113 LYS A C 1
ATOM 913 O O . LYS A 1 113 ? 7.592 4.846 -22.120 1.00 82.25 113 LYS A O 1
ATOM 918 N N . GLU A 1 114 ? 8.953 3.173 -21.495 1.00 89.06 114 GLU A N 1
ATOM 919 C CA . GLU A 1 114 ? 7.901 2.177 -21.302 1.00 89.06 114 GLU A CA 1
ATOM 920 C C . GLU A 1 114 ? 7.445 2.140 -19.844 1.00 89.06 114 GLU A C 1
ATOM 922 O O . GLU A 1 114 ? 8.242 2.261 -18.916 1.00 89.06 114 GLU A O 1
ATOM 927 N N . ALA A 1 115 ? 6.147 1.947 -19.619 1.00 90.06 115 ALA A N 1
ATOM 928 C CA . ALA A 1 115 ? 5.614 1.781 -18.275 1.00 90.06 115 ALA A CA 1
ATOM 929 C C . ALA A 1 115 ? 5.908 0.369 -17.740 1.00 90.06 115 ALA A C 1
ATOM 931 O O . ALA A 1 115 ? 5.328 -0.608 -18.205 1.00 90.06 115 ALA A O 1
ATOM 932 N N . ARG A 1 116 ? 6.768 0.272 -16.718 1.00 94.00 116 ARG A N 1
ATOM 933 C CA . ARG A 1 116 ? 7.097 -0.997 -16.036 1.00 94.00 116 ARG A CA 1
ATOM 934 C C . ARG A 1 116 ? 6.117 -1.349 -14.923 1.00 94.00 116 ARG A C 1
ATOM 936 O O . ARG A 1 116 ? 5.979 -2.510 -14.564 1.00 94.00 116 ARG A O 1
ATOM 943 N N . VAL A 1 117 ? 5.445 -0.354 -14.351 1.00 95.50 117 VAL A N 1
ATOM 944 C CA . VAL A 1 117 ? 4.464 -0.532 -13.279 1.00 95.50 117 VAL A CA 1
ATOM 945 C C . VAL A 1 117 ? 3.177 0.149 -13.692 1.00 95.50 117 VAL A C 1
ATOM 947 O O . VAL A 1 117 ? 3.173 1.355 -13.920 1.00 95.50 117 VAL A O 1
ATOM 950 N N . LEU A 1 118 ? 2.081 -0.592 -13.777 1.00 95.75 118 LEU A N 1
ATOM 951 C CA . LEU A 1 118 ? 0.793 -0.035 -14.177 1.00 95.75 118 LEU A CA 1
ATOM 952 C C . LEU A 1 118 ? -0.350 -0.644 -13.381 1.00 95.75 118 LEU A C 1
ATOM 954 O O . LEU A 1 118 ? -0.275 -1.784 -12.928 1.00 95.75 118 LEU A O 1
ATOM 958 N N . VAL A 1 119 ? -1.400 0.145 -13.202 1.00 96.00 119 VAL A N 1
ATOM 959 C CA . VAL A 1 119 ? -2.643 -0.296 -12.573 1.00 96.00 119 VAL A CA 1
ATOM 960 C C . VAL A 1 119 ? -3.731 -0.209 -13.628 1.00 96.00 119 VAL A C 1
ATOM 962 O O . VAL A 1 119 ? -3.964 0.870 -14.169 1.00 96.00 119 VAL A O 1
ATOM 965 N N . ASP A 1 120 ? -4.377 -1.326 -13.948 1.00 93.00 120 ASP A N 1
ATOM 966 C CA . ASP A 1 120 ? -5.426 -1.354 -14.971 1.00 93.00 120 ASP A CA 1
ATOM 967 C C . ASP A 1 120 ? -6.762 -0.759 -14.479 1.00 93.00 120 ASP A C 1
ATOM 969 O O . ASP A 1 120 ? -6.909 -0.315 -13.337 1.00 93.00 120 ASP A O 1
ATOM 973 N N . MET A 1 121 ? -7.771 -0.761 -15.354 1.00 90.50 121 MET A N 1
ATOM 974 C CA . MET A 1 121 ? -9.128 -0.294 -15.042 1.00 90.50 121 MET A CA 1
ATOM 975 C C . MET A 1 121 ? -9.901 -1.220 -14.084 1.00 90.50 121 MET A C 1
ATOM 977 O O . MET A 1 121 ? -10.950 -0.828 -13.576 1.00 90.50 121 MET A O 1
ATOM 981 N N . PHE A 1 122 ? -9.369 -2.397 -13.764 1.00 89.94 122 PHE A N 1
ATOM 982 C CA . PHE A 1 122 ? -9.906 -3.333 -12.773 1.00 89.94 122 PHE A CA 1
ATOM 983 C C . PHE A 1 122 ? -9.089 -3.323 -11.472 1.00 89.94 122 PHE A C 1
ATOM 985 O O . PHE A 1 122 ? -9.287 -4.161 -10.599 1.00 89.94 122 PHE A O 1
ATOM 992 N N . SER A 1 123 ? -8.194 -2.340 -11.315 1.00 92.25 123 SER A N 1
ATOM 993 C CA . SER A 1 123 ? -7.332 -2.172 -10.144 1.00 92.25 123 SER A CA 1
ATOM 994 C C . SER A 1 123 ? -6.351 -3.330 -9.905 1.00 92.25 123 SER A C 1
ATOM 996 O O . SER A 1 123 ? -5.881 -3.537 -8.780 1.00 92.25 123 SER A O 1
ATOM 998 N N . THR A 1 124 ? -5.992 -4.058 -10.961 1.00 95.00 124 THR A N 1
ATOM 999 C CA . THR A 1 124 ? -4.906 -5.039 -10.955 1.00 95.00 124 THR A CA 1
ATOM 1000 C C . THR A 1 124 ? -3.583 -4.319 -11.160 1.00 95.00 124 THR A C 1
ATOM 1002 O O . THR A 1 124 ? -3.420 -3.536 -12.097 1.00 95.00 124 THR A O 1
ATOM 1005 N N . LEU A 1 125 ? -2.626 -4.583 -10.275 1.00 96.69 125 LEU A N 1
ATOM 1006 C CA . LEU A 1 125 ? -1.266 -4.075 -10.385 1.00 96.69 125 LEU A CA 1
ATOM 1007 C C . LEU A 1 125 ? -0.438 -5.021 -11.255 1.00 96.69 125 LEU A C 1
ATOM 1009 O O . LEU A 1 125 ? -0.286 -6.193 -10.909 1.00 96.69 125 LEU A O 1
ATOM 1013 N N . TYR A 1 126 ? 0.166 -4.495 -12.315 1.00 97.19 126 TYR A N 1
ATOM 1014 C CA . TYR A 1 126 ? 1.134 -5.210 -13.136 1.00 97.19 126 TYR A CA 1
ATOM 1015 C C . TYR A 1 126 ? 2.523 -4.615 -12.971 1.00 97.19 126 TYR A C 1
ATOM 1017 O O . TYR A 1 126 ? 2.722 -3.398 -12.952 1.00 97.19 126 TYR A O 1
ATOM 1025 N N . LEU A 1 127 ? 3.483 -5.519 -12.881 1.00 96.62 127 LEU A N 1
ATOM 1026 C CA . LEU A 1 127 ? 4.910 -5.276 -12.908 1.00 96.62 127 LEU A CA 1
ATOM 1027 C C . LEU A 1 127 ? 5.435 -5.995 -14.144 1.00 96.62 127 LEU A C 1
ATOM 1029 O O . LEU A 1 127 ? 5.283 -7.211 -14.262 1.00 96.62 127 LEU A O 1
ATOM 1033 N N . ILE A 1 128 ? 5.996 -5.245 -15.078 1.00 95.69 128 ILE A N 1
ATOM 1034 C CA . ILE A 1 128 ? 6.438 -5.728 -16.379 1.00 95.69 128 ILE A CA 1
ATOM 1035 C C . ILE A 1 128 ? 7.938 -5.529 -16.467 1.00 95.69 128 ILE A C 1
ATOM 1037 O O . ILE A 1 128 ? 8.409 -4.421 -16.217 1.00 95.69 128 ILE A O 1
ATOM 1041 N N . ASP A 1 129 ? 8.647 -6.594 -16.853 1.00 93.75 129 ASP A N 1
ATOM 1042 C CA . ASP A 1 129 ? 10.092 -6.578 -17.057 1.00 93.75 129 ASP A CA 1
ATOM 1043 C C . ASP A 1 129 ? 10.788 -5.959 -15.840 1.00 93.75 129 ASP A C 1
ATOM 1045 O O . ASP A 1 129 ? 11.313 -4.864 -15.929 1.00 93.75 129 ASP A O 1
ATOM 1049 N N . VAL A 1 130 ? 10.690 -6.573 -14.657 1.00 94.06 130 VAL A N 1
ATOM 1050 C CA . VAL A 1 130 ? 11.148 -5.948 -13.399 1.00 94.06 130 VAL A CA 1
ATOM 1051 C C . VAL A 1 130 ? 12.670 -5.865 -13.279 1.00 94.06 130 VAL A C 1
ATOM 1053 O O . VAL A 1 130 ? 13.380 -6.788 -13.655 1.00 94.06 130 VAL A O 1
ATOM 1056 N N . SER A 1 131 ? 13.171 -4.795 -12.660 1.00 93.38 131 SER A N 1
ATOM 1057 C CA . SER A 1 131 ? 14.580 -4.626 -12.273 1.00 93.38 131 SER A CA 1
ATOM 1058 C C . SER A 1 131 ? 14.696 -4.215 -10.808 1.00 93.38 131 SER A C 1
ATOM 1060 O O . SER A 1 131 ? 13.693 -4.013 -10.118 1.00 93.38 131 SER A O 1
ATOM 1062 N N . SER A 1 132 ? 15.924 -3.988 -10.343 1.00 92.75 132 SER A N 1
ATOM 1063 C CA . SER A 1 132 ? 16.195 -3.429 -9.013 1.00 92.75 132 SER A CA 1
ATOM 1064 C C . SER A 1 132 ? 15.454 -2.110 -8.719 1.00 92.75 132 SER A C 1
ATOM 1066 O O . SER A 1 132 ? 15.163 -1.821 -7.561 1.00 92.75 132 SER A O 1
ATOM 1068 N N . HIS A 1 133 ? 15.088 -1.322 -9.738 1.00 93.44 133 HIS A N 1
ATOM 1069 C CA . HIS A 1 133 ? 14.329 -0.073 -9.573 1.00 93.44 133 HIS A CA 1
ATOM 1070 C C . HIS A 1 133 ? 12.861 -0.288 -9.176 1.00 93.44 133 HIS A C 1
ATOM 1072 O O . HIS A 1 133 ? 12.249 0.570 -8.531 1.00 93.44 133 HIS A O 1
ATOM 1078 N N . GLU A 1 134 ? 12.297 -1.436 -9.541 1.00 94.12 134 GLU A N 1
ATOM 1079 C CA . GLU A 1 134 ? 10.926 -1.828 -9.223 1.00 94.12 134 GLU A CA 1
ATOM 1080 C C . GLU A 1 134 ? 10.833 -2.538 -7.860 1.00 94.12 134 GLU A C 1
ATOM 1082 O O . GLU A 1 134 ? 9.742 -2.865 -7.396 1.00 94.12 134 GLU A O 1
ATOM 1087 N N . GLU A 1 135 ? 11.953 -2.737 -7.161 1.00 95.31 135 GLU A N 1
ATOM 1088 C CA . GLU A 1 135 ? 11.929 -3.223 -5.785 1.00 95.31 135 GLU A CA 1
ATOM 1089 C C . GLU A 1 135 ? 11.226 -2.245 -4.850 1.00 95.31 135 GLU A C 1
ATOM 1091 O O . GLU A 1 135 ? 11.302 -1.022 -4.998 1.00 95.31 135 GLU A O 1
ATOM 1096 N N . GLY A 1 136 ? 10.564 -2.790 -3.833 1.00 95.19 136 GLY A N 1
ATOM 1097 C CA . GLY A 1 136 ? 9.925 -1.966 -2.822 1.00 95.19 136 GLY A CA 1
ATOM 1098 C C . GLY A 1 136 ? 8.807 -2.669 -2.081 1.00 95.19 136 GLY A C 1
ATOM 1099 O O . GLY A 1 136 ? 8.620 -3.891 -2.142 1.00 95.19 136 GLY A O 1
ATOM 1100 N N . ASN A 1 137 ? 8.070 -1.860 -1.334 1.00 97.00 137 ASN A N 1
ATOM 1101 C CA . ASN A 1 137 ? 6.913 -2.280 -0.577 1.00 97.00 137 ASN A CA 1
ATOM 1102 C C . ASN A 1 137 ? 5.636 -1.788 -1.256 1.00 97.00 137 ASN A C 1
ATOM 1104 O O . ASN A 1 137 ? 5.310 -0.601 -1.224 1.00 97.00 137 ASN A O 1
ATOM 1108 N N . TYR A 1 138 ? 4.910 -2.722 -1.852 1.00 97.31 138 TYR A N 1
ATOM 1109 C CA . TYR A 1 138 ? 3.641 -2.465 -2.505 1.00 97.31 138 TYR A CA 1
ATOM 1110 C C . TYR A 1 138 ? 2.511 -2.712 -1.519 1.00 97.31 138 TYR A C 1
ATOM 1112 O O . TYR A 1 138 ? 2.500 -3.701 -0.793 1.00 97.31 138 TYR A O 1
ATOM 1120 N N . THR A 1 139 ? 1.547 -1.810 -1.468 1.00 97.12 139 THR A N 1
ATOM 1121 C CA . THR A 1 139 ? 0.415 -1.899 -0.547 1.00 97.12 139 THR A CA 1
ATOM 1122 C C . THR A 1 139 ? -0.873 -1.650 -1.298 1.00 97.12 139 THR A C 1
ATOM 1124 O O . THR A 1 139 ? -0.914 -0.756 -2.141 1.00 97.12 139 THR A O 1
ATOM 1127 N N . CYS A 1 140 ? -1.901 -2.436 -0.991 1.00 95.50 140 CYS A N 1
ATOM 1128 C CA . CYS A 1 140 ? -3.245 -2.218 -1.498 1.00 95.50 140 CYS A CA 1
ATOM 1129 C C . CYS A 1 140 ? -4.214 -1.933 -0.354 1.00 95.50 140 CYS A C 1
ATOM 1131 O O . CYS A 1 140 ? -4.126 -2.524 0.733 1.00 95.50 140 CYS A O 1
ATOM 1133 N N . PHE A 1 141 ? -5.120 -1.010 -0.635 1.00 95.00 141 PHE A N 1
ATOM 1134 C CA . PHE A 1 141 ? -6.196 -0.576 0.232 1.00 95.00 141 PHE A CA 1
ATOM 1135 C C . PHE A 1 141 ? -7.511 -0.811 -0.501 1.00 95.00 141 PHE A C 1
ATOM 1137 O O . PHE A 1 141 ? -7.571 -0.583 -1.707 1.00 95.00 141 PHE A O 1
ATOM 1144 N N . VAL A 1 142 ? -8.527 -1.269 0.219 1.00 94.81 142 VAL A N 1
ATOM 1145 C CA . VAL A 1 142 ? -9.896 -1.428 -0.287 1.00 94.81 142 VAL A CA 1
ATOM 1146 C C . VAL A 1 142 ? -10.779 -0.613 0.634 1.00 94.81 142 VAL A C 1
ATOM 1148 O O . VAL A 1 142 ? -10.773 -0.876 1.834 1.00 94.81 142 VAL A O 1
ATOM 1151 N N . ASP A 1 143 ? -11.445 0.408 0.103 1.00 92.31 143 ASP A N 1
ATOM 1152 C CA . ASP A 1 143 ? -12.332 1.294 0.870 1.00 92.31 143 ASP A CA 1
ATOM 1153 C C . ASP A 1 143 ? -11.626 1.878 2.118 1.00 92.31 143 ASP A C 1
ATOM 1155 O O . ASP A 1 143 ? -12.124 1.836 3.238 1.00 92.31 143 ASP A O 1
ATOM 1159 N N . ASP A 1 144 ? -10.387 2.353 1.915 1.00 90.19 144 ASP A N 1
ATOM 1160 C CA . ASP A 1 144 ? -9.439 2.861 2.933 1.00 90.19 144 ASP A CA 1
ATOM 1161 C C . ASP A 1 144 ? -8.960 1.833 3.989 1.00 90.19 144 ASP A C 1
ATOM 1163 O O . ASP A 1 144 ? -8.119 2.108 4.852 1.00 90.19 144 ASP A O 1
ATOM 1167 N N . VAL A 1 145 ? -9.387 0.575 3.879 1.00 91.25 145 VAL A N 1
ATOM 1168 C CA . VAL A 1 145 ? -8.914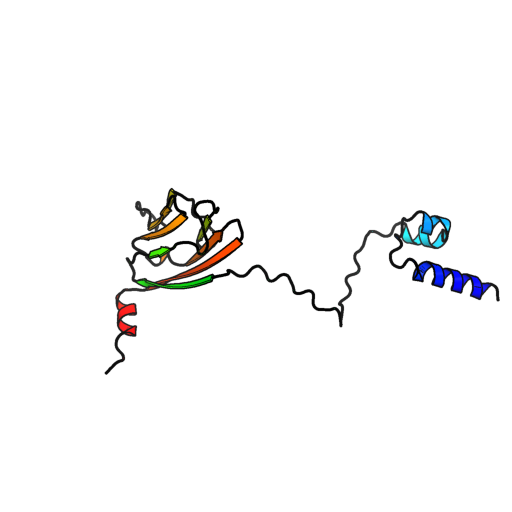 -0.516 4.733 1.00 91.25 145 VAL A CA 1
ATOM 1169 C C . VAL A 1 145 ? -7.583 -1.057 4.218 1.00 91.25 145 VAL A C 1
ATOM 1171 O O . VAL A 1 145 ? -7.416 -1.386 3.046 1.00 91.25 145 VAL A O 1
ATOM 1174 N N . LYS A 1 146 ? -6.607 -1.212 5.119 1.00 93.25 146 LYS A N 1
ATOM 1175 C CA . LYS A 1 146 ? -5.293 -1.816 4.831 1.00 93.25 146 LYS A CA 1
ATOM 1176 C C . LYS A 1 146 ? -5.417 -3.309 4.526 1.00 93.25 146 LYS A C 1
ATOM 1178 O O . LYS A 1 146 ? -5.323 -4.143 5.431 1.00 93.25 146 LYS A O 1
ATOM 1183 N N . MET A 1 147 ? -5.538 -3.653 3.249 1.00 94.62 147 MET A N 1
ATOM 1184 C CA . MET A 1 147 ? -5.777 -5.032 2.830 1.00 94.62 147 MET A CA 1
ATOM 1185 C C . MET A 1 147 ? -4.498 -5.835 2.678 1.00 94.62 147 MET A C 1
ATOM 1187 O O . MET A 1 147 ? -4.306 -6.801 3.412 1.00 94.62 147 MET A O 1
ATOM 1191 N N . MET A 1 148 ? -3.583 -5.447 1.791 1.00 96.25 148 MET A N 1
ATOM 1192 C CA . MET A 1 148 ? -2.394 -6.258 1.512 1.00 96.25 148 MET A CA 1
ATOM 1193 C C . MET A 1 148 ? -1.116 -5.437 1.502 1.00 96.25 148 MET A C 1
ATOM 1195 O O . MET A 1 148 ? -1.077 -4.320 1.000 1.00 96.25 148 MET A O 1
ATOM 1199 N N . GLN A 1 149 ? -0.051 -6.041 2.018 1.00 96.75 149 GLN A N 1
ATOM 1200 C CA . GLN A 1 149 ? 1.317 -5.565 1.897 1.00 96.75 149 GLN A CA 1
ATOM 1201 C C . GLN A 1 149 ? 2.165 -6.616 1.182 1.00 96.75 149 GLN A C 1
ATOM 1203 O O . GLN A 1 149 ? 2.172 -7.785 1.566 1.00 96.75 149 GLN A O 1
ATOM 1208 N N . VAL A 1 150 ? 2.906 -6.208 0.162 1.00 97.38 150 VAL A N 1
ATOM 1209 C CA . VAL A 1 150 ? 3.702 -7.070 -0.702 1.00 97.38 150 VAL A CA 1
ATOM 1210 C C . VAL A 1 150 ? 5.121 -6.527 -0.776 1.00 97.38 150 VAL A C 1
ATOM 1212 O O . VAL A 1 150 ? 5.362 -5.449 -1.309 1.00 97.38 150 VAL A O 1
ATOM 1215 N N . LYS A 1 151 ? 6.082 -7.289 -0.254 1.00 96.94 151 LYS A N 1
ATOM 1216 C CA . LYS A 1 151 ? 7.502 -6.948 -0.378 1.00 96.94 151 LYS A CA 1
ATOM 1217 C C . LYS A 1 151 ? 8.082 -7.602 -1.625 1.00 96.94 151 LYS A C 1
ATOM 1219 O O . LYS A 1 151 ? 8.121 -8.830 -1.691 1.00 96.94 151 LYS A O 1
ATOM 1224 N N . ILE A 1 152 ? 8.557 -6.795 -2.563 1.00 96.06 152 ILE A N 1
ATOM 1225 C CA . ILE A 1 152 ? 9.158 -7.264 -3.812 1.00 96.06 152 ILE A CA 1
ATOM 1226 C C . ILE A 1 152 ? 10.668 -7.098 -3.732 1.00 96.06 152 ILE A C 1
ATOM 1228 O O . ILE A 1 152 ? 11.164 -6.040 -3.339 1.00 96.06 152 ILE A O 1
ATOM 1232 N N . ARG A 1 153 ? 11.384 -8.167 -4.074 1.00 95.50 153 ARG A N 1
ATOM 1233 C CA . ARG A 1 153 ? 12.827 -8.167 -4.303 1.00 95.50 153 ARG A CA 1
ATOM 1234 C C . ARG A 1 153 ? 13.128 -8.739 -5.672 1.00 95.50 153 ARG A C 1
ATOM 1236 O O . ARG A 1 153 ? 12.501 -9.723 -6.059 1.00 95.50 153 ARG A O 1
ATOM 1243 N N . VAL A 1 154 ? 14.098 -8.156 -6.355 1.00 93.81 154 VAL A N 1
ATOM 1244 C CA . VAL A 1 154 ? 14.566 -8.600 -7.658 1.00 93.81 154 VAL A CA 1
ATOM 1245 C C . VAL A 1 154 ? 15.968 -9.173 -7.492 1.00 93.81 154 VAL A C 1
ATOM 1247 O O . VAL A 1 154 ? 16.799 -8.692 -6.725 1.00 93.81 154 VAL A O 1
ATOM 1250 N N . VAL A 1 155 ? 16.224 -10.287 -8.154 1.00 92.31 155 VAL A N 1
ATOM 1251 C CA . VAL A 1 155 ? 17.511 -10.975 -8.115 1.00 92.31 155 VAL A CA 1
ATOM 1252 C C . VAL A 1 155 ? 17.935 -11.325 -9.530 1.00 92.31 155 VAL A C 1
ATOM 1254 O O . VAL A 1 155 ? 17.104 -11.585 -10.400 1.00 92.31 155 VAL A O 1
ATOM 1257 N N . SER A 1 156 ? 19.244 -11.360 -9.771 1.00 84.69 156 SER A N 1
ATOM 1258 C CA . SER A 1 156 ? 19.763 -11.831 -11.052 1.00 84.69 156 SER A CA 1
ATOM 1259 C C . SER A 1 156 ? 19.333 -13.280 -11.299 1.00 84.69 156 SER A C 1
ATOM 1261 O O . SER A 1 156 ? 19.278 -14.095 -10.371 1.00 84.69 156 SER A O 1
ATOM 1263 N N . LYS A 1 157 ? 19.078 -13.631 -12.565 1.00 72.38 157 LYS A N 1
ATOM 1264 C CA . LYS A 1 157 ? 18.692 -14.997 -12.968 1.00 72.38 157 LYS A CA 1
ATOM 1265 C C . LYS A 1 157 ? 19.678 -16.060 -12.456 1.00 72.38 157 LYS A C 1
ATOM 1267 O O . LYS A 1 157 ? 19.260 -17.112 -11.985 1.00 72.38 157 LYS A O 1
ATOM 1272 N N . SER A 1 158 ? 20.974 -15.741 -12.439 1.00 64.19 158 SER A N 1
ATOM 1273 C CA . SER A 1 158 ? 22.046 -16.606 -11.921 1.00 64.19 158 SER A CA 1
ATOM 1274 C C . SER A 1 158 ? 21.914 -16.965 -10.434 1.00 64.19 158 SER A C 1
ATOM 1276 O O . SER A 1 158 ? 22.347 -18.037 -10.020 1.00 64.19 158 SER A O 1
ATOM 1278 N N . ARG A 1 159 ? 21.304 -16.097 -9.618 1.00 62.47 159 ARG A N 1
ATOM 1279 C CA . ARG A 1 159 ? 21.178 -16.292 -8.165 1.00 62.47 159 ARG A CA 1
ATOM 1280 C C . ARG A 1 159 ? 19.926 -17.077 -7.763 1.00 62.47 159 ARG A C 1
ATOM 1282 O O . ARG A 1 159 ? 19.885 -17.625 -6.668 1.00 62.47 159 ARG A O 1
ATOM 1289 N N . LEU A 1 160 ? 18.911 -17.136 -8.625 1.00 59.69 160 LEU A N 1
ATOM 1290 C CA . LEU A 1 160 ? 17.728 -17.979 -8.398 1.00 59.69 160 LEU A CA 1
ATOM 1291 C C . LEU A 1 160 ? 18.034 -19.455 -8.640 1.00 59.69 160 LEU A C 1
ATOM 1293 O O . LEU A 1 160 ? 17.583 -20.308 -7.883 1.00 59.69 160 LEU A O 1
ATOM 1297 N N . LEU A 1 161 ? 18.844 -19.742 -9.660 1.00 56.97 161 LEU A N 1
ATOM 1298 C CA . LEU A 1 161 ? 19.191 -21.107 -10.057 1.00 56.97 161 LEU A CA 1
ATOM 1299 C C . LEU A 1 161 ? 20.099 -21.815 -9.036 1.00 56.97 161 LEU A C 1
ATOM 1301 O O . LEU A 1 161 ? 20.049 -23.033 -8.914 1.00 56.97 161 LEU A O 1
ATOM 1305 N N . THR A 1 162 ? 20.870 -21.075 -8.234 1.00 52.78 162 THR A N 1
ATOM 1306 C CA . THR A 1 162 ? 21.732 -21.656 -7.188 1.00 52.78 162 THR A CA 1
ATOM 1307 C C . THR A 1 162 ? 20.989 -22.103 -5.928 1.00 52.78 162 THR A C 1
ATOM 1309 O O . THR A 1 162 ? 21.572 -22.816 -5.119 1.00 52.78 162 THR A O 1
ATOM 1312 N N . GLN A 1 163 ? 19.705 -21.763 -5.759 1.00 53.28 163 GLN A N 1
ATOM 1313 C CA . GLN A 1 163 ? 18.877 -22.314 -4.673 1.00 53.28 163 GLN A CA 1
ATOM 1314 C C . GLN A 1 163 ? 18.134 -23.604 -5.065 1.00 53.28 163 GLN A C 1
ATOM 1316 O O . GLN A 1 163 ? 17.487 -24.202 -4.211 1.00 53.28 163 GLN A O 1
ATOM 1321 N N . GLY A 1 164 ? 18.236 -24.043 -6.327 1.00 45.38 164 GLY A N 1
ATOM 1322 C CA . GLY A 1 164 ? 17.594 -25.262 -6.836 1.00 45.38 164 GLY A CA 1
ATOM 1323 C C . GLY A 1 164 ? 18.478 -26.515 -6.875 1.00 45.38 164 GLY A C 1
ATOM 1324 O O . GLY A 1 164 ? 17.953 -27.592 -7.126 1.00 45.38 164 GLY A O 1
ATOM 1325 N N . ASN A 1 165 ? 19.787 -26.410 -6.611 1.00 41.25 165 ASN A N 1
ATOM 1326 C CA . ASN A 1 165 ? 20.747 -27.503 -6.840 1.00 41.25 165 ASN A CA 1
ATOM 1327 C C . ASN A 1 165 ? 21.398 -28.045 -5.552 1.00 41.25 165 ASN A C 1
ATOM 1329 O O . ASN A 1 165 ? 22.616 -28.168 -5.472 1.00 41.25 165 ASN A O 1
ATOM 1333 N N . PHE A 1 166 ? 20.591 -28.413 -4.555 1.00 42.81 166 PHE A N 1
ATOM 1334 C CA . PHE A 1 166 ? 21.014 -29.339 -3.494 1.00 42.81 166 PHE A CA 1
ATOM 1335 C C . PHE A 1 166 ? 19.994 -30.471 -3.370 1.00 42.81 166 PHE A C 1
ATOM 1337 O O . PHE A 1 166 ? 19.161 -30.482 -2.467 1.00 42.81 166 PHE A O 1
ATOM 1344 N N . SER A 1 167 ? 20.015 -31.399 -4.326 1.00 38.75 167 SER A N 1
ATOM 1345 C CA . SER A 1 167 ? 19.348 -32.705 -4.242 1.00 38.75 167 SER A CA 1
ATOM 1346 C C . SER A 1 167 ? 20.013 -33.673 -5.226 1.00 38.75 167 SER A C 1
ATOM 1348 O O . SER A 1 167 ? 19.563 -33.807 -6.362 1.00 38.75 167 SER A O 1
ATOM 1350 N N . ASN A 1 168 ? 21.140 -34.253 -4.810 1.00 36.22 168 ASN A N 1
ATOM 1351 C CA . ASN A 1 168 ? 21.493 -35.668 -4.982 1.00 36.22 168 ASN A CA 1
ATOM 1352 C C . ASN A 1 168 ? 22.769 -35.975 -4.198 1.00 36.22 168 ASN A C 1
ATOM 1354 O O . ASN A 1 168 ? 23.736 -35.193 -4.338 1.00 36.22 168 ASN A O 1
#

Organism: NCBI:txid1563983

Secondary structure (DSSP, 8-state):
-HHHHHHHHHHHHHHH-TT--TT-HHHHHH-HHHHHHHTTPPP-------SS------------SEEEEEEEETT--EEEPPTT--SSS-EEEEETTEEE-TT-EE--STT--S-SEEE-TT--EEE-S--GGG-EEEEEEETTEEEEEEEEEEE-HHHHHTTS----

Radius of gyration: 31.5 Å; chains: 1; bounding box: 45×68×90 Å